Protein AF-A0A7X3BQ23-F1 (afdb_monomer)

Sequence (67 aa):
MPQSWSGKSLSQLDLRGQYNLNILGFRDYENAPLDFQFGPNDLLKPDTYIMAVINNQYLDYLVRLND

Organism: Streptococcus parasanguinis (NCBI:txid1318)

Radius of gyration: 11.6 Å; Cα contacts (8 Å, |Δi|>4): 91; chains: 1; bounding box: 24×26×29 Å

Foldseek 3Di:
DQPVQAFFFQLRVVCCVQQVKAWQAKAQDPPHDGDNPDDRGDGDHPPIDTDIDHDPVRPVVVVVSHD

Mean predicted aligned error: 3.82 Å

pLDDT: mean 88.32, std 7.02, range [55.59, 95.38]

Nearest PDB structures (foldseek):
  4gvl-assembly1_A  TM=8.216E-01  e=7.242E-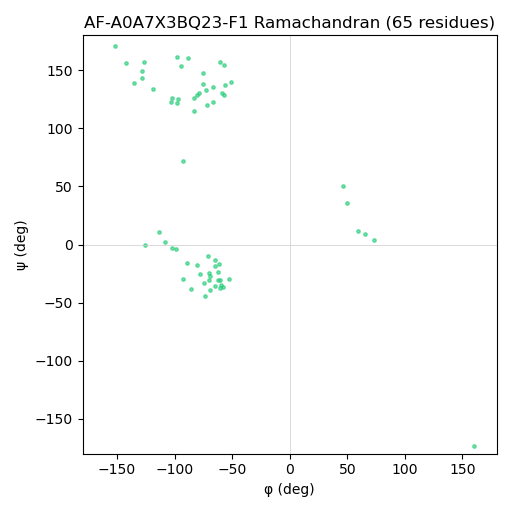03  Geobacter sulfurreducens PCA
  4gx5-assembly1_B  TM=8.397E-01  e=8.294E-03  Geobacter sulfurreducens PCA
  7b5u-assembly1_B  TM=7.542E-01  e=6.323E-03  Streptococcus agalactiae
  4gx2-assembly1_B  TM=8.439E-01  e=3.947E-02  Geobacter sulfurreducens PCA
  2fy8-assembly1_B  TM=7.502E-01  e=3.009E-02  Methanothermobacter thermautotrophicus

Secondary structure (DSSP, 8-state):
--GGGTT-BHHHHTHHHHH-EEEEEEESSTTPPPB----TTPBPPTTPEEEEEE-GGGHHHHHTT--

Solvent-accessible surface area (backbone atoms only — not comparable to full-atom values): 4101 Å² total; per-residue (Å²): 113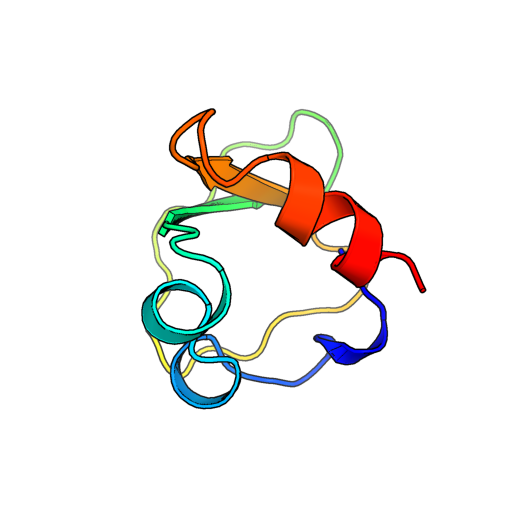,50,74,90,47,46,71,38,23,54,64,78,64,36,41,49,82,76,54,52,37,44,78,65,31,36,18,82,48,92,89,46,72,74,44,65,91,75,60,56,74,47,60,37,60,73,85,36,44,76,43,65,50,63,58,76,95,43,52,72,58,58,62,66,56,78,111

InterPro domains:
  IPR036721 Regulator of K+ conductance, C-terminal domain superfamily [G3DSA:3.30.70.1450] (1-65)
  IPR036721 Regulator of K+ conductance, C-terminal domain superfamily [SSF116726] (4-65)

Structure (mmCIF, N/CA/C/O backbone):
data_AF-A0A7X3BQ23-F1
#
_entry.id   AF-A0A7X3BQ23-F1
#
loop_
_atom_site.group_PDB
_atom_site.id
_atom_site.type_symbol
_atom_site.label_atom_id
_atom_site.label_alt_id
_atom_site.label_comp_id
_atom_site.label_asym_id
_atom_site.label_entity_id
_atom_site.label_seq_id
_atom_site.pdbx_PDB_ins_code
_atom_site.Cartn_x
_atom_site.Cartn_y
_atom_site.Cartn_z
_atom_site.occupancy
_atom_site.B_iso_or_equiv
_atom_site.auth_seq_id
_atom_site.auth_comp_id
_atom_site.auth_asym_id
_atom_site.auth_atom_id
_atom_site.pdbx_PDB_model_num
ATOM 1 N N . MET A 1 1 ? 8.206 0.979 3.807 1.00 81.44 1 MET A N 1
ATOM 2 C CA . MET A 1 1 ? 7.058 0.199 4.322 1.00 81.44 1 MET A CA 1
ATOM 3 C C . MET A 1 1 ? 7.384 -0.257 5.741 1.00 81.44 1 MET A C 1
ATOM 5 O O . MET A 1 1 ? 8.556 -0.546 5.969 1.00 81.44 1 MET A O 1
ATOM 9 N N . PRO A 1 2 ? 6.412 -0.341 6.668 1.00 86.12 2 PRO A N 1
ATOM 10 C CA . PRO A 1 2 ? 6.630 -0.948 7.983 1.00 86.12 2 PRO A CA 1
ATOM 11 C C . PRO A 1 2 ? 7.145 -2.388 7.862 1.00 86.12 2 PRO A C 1
ATOM 13 O O . PRO A 1 2 ? 6.624 -3.167 7.062 1.00 86.12 2 PRO A O 1
ATOM 16 N N . GLN A 1 3 ? 8.135 -2.776 8.671 1.00 85.81 3 GLN A N 1
ATOM 17 C CA . GLN A 1 3 ? 8.675 -4.146 8.645 1.00 85.81 3 GLN A CA 1
ATOM 18 C C . GLN A 1 3 ? 7.615 -5.196 9.012 1.00 85.81 3 GLN A C 1
ATOM 20 O O . GLN A 1 3 ? 7.622 -6.300 8.474 1.00 85.81 3 GLN A O 1
ATOM 25 N N . SER A 1 4 ? 6.647 -4.829 9.858 1.00 89.00 4 SER A N 1
ATOM 26 C CA . SER A 1 4 ? 5.530 -5.689 10.270 1.00 89.00 4 SER A CA 1
ATOM 27 C C . SER A 1 4 ? 4.622 -6.136 9.117 1.00 89.00 4 SER A C 1
ATOM 29 O O . SER A 1 4 ? 3.860 -7.091 9.276 1.00 89.00 4 SER A O 1
ATOM 31 N N . TRP A 1 5 ? 4.688 -5.465 7.963 1.00 91.25 5 TRP A N 1
ATOM 32 C CA . TRP A 1 5 ? 3.905 -5.796 6.772 1.00 91.25 5 TRP A CA 1
ATOM 33 C C . TRP A 1 5 ? 4.603 -6.803 5.855 1.00 91.25 5 TRP A C 1
ATOM 35 O O . TRP A 1 5 ? 3.949 -7.402 5.004 1.00 91.25 5 TRP A O 1
ATOM 45 N N . SER A 1 6 ? 5.911 -7.012 6.029 1.00 92.75 6 SER A N 1
ATOM 46 C CA . SER A 1 6 ? 6.686 -7.942 5.209 1.00 92.75 6 SER A CA 1
ATOM 47 C C . SER A 1 6 ? 6.119 -9.360 5.307 1.00 92.75 6 SER A C 1
ATOM 49 O O . SER A 1 6 ? 5.844 -9.864 6.398 1.00 92.75 6 SER A O 1
ATOM 51 N N . GLY A 1 7 ? 5.901 -9.997 4.155 1.00 93.69 7 GLY A N 1
ATOM 52 C CA . GLY A 1 7 ? 5.333 -11.340 4.061 1.00 93.69 7 GLY A CA 1
ATOM 53 C C . GLY A 1 7 ? 3.833 -11.439 4.356 1.00 93.69 7 GLY A C 1
ATOM 54 O O . GLY A 1 7 ? 3.303 -12.549 4.347 1.00 93.69 7 GLY A O 1
ATOM 55 N N . LYS A 1 8 ? 3.134 -10.322 4.603 1.00 94.38 8 LYS A N 1
ATOM 56 C CA . LYS A 1 8 ? 1.666 -10.282 4.706 1.00 94.38 8 LYS A CA 1
ATOM 57 C C . LYS A 1 8 ? 1.042 -9.897 3.369 1.00 94.38 8 LYS A C 1
ATOM 59 O O . LYS A 1 8 ? 1.661 -9.200 2.569 1.00 94.38 8 LYS A O 1
ATOM 64 N N . SER A 1 9 ? -0.197 -10.321 3.145 1.00 94.75 9 SER A N 1
ATOM 65 C CA . SER A 1 9 ? -1.001 -9.854 2.013 1.00 94.75 9 SER A CA 1
ATOM 66 C C . SER A 1 9 ? -1.788 -8.585 2.348 1.00 94.75 9 SER A C 1
ATOM 68 O O . SER A 1 9 ? -2.065 -8.289 3.514 1.00 94.75 9 SER A O 1
ATOM 70 N N . LEU A 1 10 ? -2.230 -7.853 1.321 1.00 92.50 10 LEU A N 1
ATOM 71 C CA . LEU A 1 10 ? -3.110 -6.691 1.503 1.00 92.50 10 LEU A CA 1
ATOM 72 C C . LEU A 1 10 ? -4.436 -7.068 2.183 1.00 92.50 10 LEU A C 1
ATOM 74 O O . LEU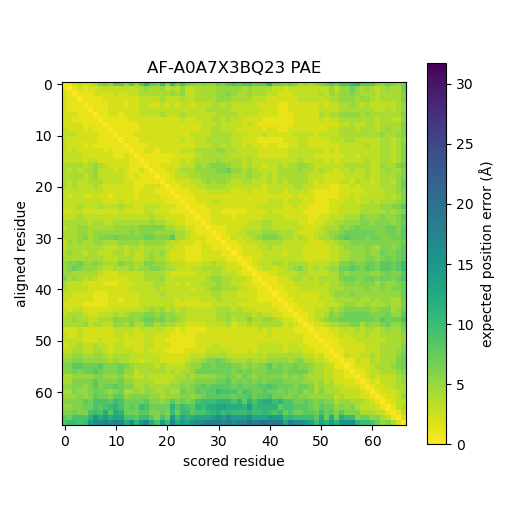 A 1 10 ? -4.948 -6.300 2.996 1.00 92.50 10 LEU A O 1
ATOM 78 N N . SER A 1 11 ? -4.966 -8.261 1.892 1.00 92.81 11 SER A N 1
ATOM 79 C CA . SER A 1 11 ? -6.167 -8.805 2.535 1.00 92.81 11 SER A CA 1
ATOM 80 C C . SER A 1 11 ? -5.981 -9.067 4.032 1.00 92.81 11 SER A C 1
ATOM 82 O O . SER A 1 11 ? -6.906 -8.837 4.802 1.00 92.81 11 SER A O 1
ATOM 84 N N . GLN A 1 12 ? -4.793 -9.502 4.462 1.00 95.38 12 GLN A N 1
ATOM 85 C CA . GLN A 1 12 ? -4.477 -9.711 5.880 1.00 95.38 12 GLN A CA 1
ATOM 86 C C . GLN A 1 12 ? -4.261 -8.402 6.638 1.00 95.38 12 GLN A C 1
ATOM 88 O O . GLN A 1 12 ? -4.538 -8.329 7.833 1.00 95.38 12 GLN A O 1
ATOM 93 N N . LEU A 1 13 ? -3.716 -7.393 5.961 1.00 92.50 13 LEU A N 1
ATOM 94 C CA . LEU A 1 13 ? -3.422 -6.096 6.562 1.00 92.50 13 LEU A CA 1
ATOM 95 C C . LEU A 1 13 ? -4.661 -5.212 6.719 1.00 92.50 13 LEU A C 1
ATOM 97 O O . LEU A 1 13 ? -4.656 -4.335 7.576 1.00 92.50 13 LEU A O 1
ATOM 101 N N . ASP A 1 14 ? -5.691 -5.417 5.892 1.00 92.31 14 ASP A N 1
ATOM 102 C CA . ASP A 1 14 ? -6.917 -4.608 5.866 1.00 92.31 14 ASP A CA 1
ATOM 103 C C . ASP A 1 14 ? -6.635 -3.092 5.904 1.00 92.31 14 ASP A C 1
ATOM 105 O O . ASP A 1 14 ? -7.171 -2.326 6.706 1.00 92.31 14 ASP A O 1
ATOM 109 N N . LEU A 1 15 ? -5.738 -2.639 5.023 1.00 90.25 15 LEU A N 1
ATOM 110 C CA . LEU A 1 15 ? -5.249 -1.255 5.024 1.00 90.25 15 LEU A CA 1
ATOM 111 C C . LEU A 1 15 ? -6.364 -0.225 4.808 1.00 90.25 15 LEU A C 1
ATOM 113 O O . LEU A 1 15 ? -6.307 0.892 5.329 1.00 90.25 15 LEU A O 1
ATOM 117 N N . ARG A 1 16 ? -7.405 -0.611 4.067 1.00 89.56 16 ARG A N 1
ATOM 118 C CA . ARG A 1 16 ? -8.579 0.228 3.848 1.00 89.56 16 ARG A CA 1
ATOM 119 C C . ARG A 1 16 ? -9.454 0.307 5.099 1.00 89.56 16 ARG A C 1
ATOM 121 O O . ARG A 1 16 ? -9.880 1.408 5.434 1.00 89.56 16 ARG A O 1
ATOM 128 N N . GLY A 1 17 ? -9.710 -0.808 5.784 1.00 89.12 17 GLY A N 1
ATOM 129 C CA . GLY A 1 17 ? -10.510 -0.819 7.010 1.00 89.12 17 GLY A CA 1
ATOM 130 C C . GLY A 1 17 ? -9.810 -0.137 8.185 1.00 89.12 17 GLY A C 1
ATOM 131 O O . GLY A 1 17 ? -10.445 0.615 8.921 1.00 89.12 17 GLY A O 1
ATOM 132 N N . GLN A 1 18 ? -8.498 -0.336 8.327 1.00 87.25 18 GLN A N 1
ATOM 133 C CA . GLN A 1 18 ? -7.736 0.171 9.472 1.00 87.25 18 GLN A CA 1
ATOM 134 C C . GLN A 1 18 ? -7.238 1.609 9.298 1.00 87.25 18 GLN A C 1
ATOM 136 O O . GLN A 1 18 ? -7.251 2.384 10.253 1.00 87.25 18 GLN A O 1
ATOM 141 N N . TYR A 1 19 ? -6.805 1.978 8.088 1.00 85.44 19 TYR A N 1
ATOM 142 C CA . TYR A 1 19 ? -6.098 3.242 7.846 1.00 85.44 19 TYR A CA 1
ATOM 143 C C . TYR A 1 19 ? -6.735 4.101 6.747 1.00 85.44 19 TYR A C 1
ATOM 145 O O . TYR A 1 19 ? -6.226 5.178 6.446 1.00 85.44 19 TYR A O 1
ATOM 153 N N . ASN A 1 20 ? -7.828 3.643 6.123 1.00 89.88 20 ASN A N 1
ATOM 154 C CA . ASN A 1 20 ? -8.403 4.247 4.915 1.00 89.88 20 ASN A CA 1
ATOM 155 C C . ASN A 1 20 ? -7.350 4.498 3.814 1.00 89.88 20 ASN A C 1
ATOM 157 O O . ASN A 1 20 ? -7.389 5.496 3.088 1.00 89.88 20 ASN A O 1
ATOM 161 N N . LEU A 1 21 ? -6.385 3.581 3.723 1.00 91.06 21 LEU A N 1
ATOM 162 C CA . LEU A 1 21 ? -5.260 3.651 2.808 1.00 91.06 21 LEU A CA 1
ATOM 163 C C . LEU A 1 21 ? -5.559 2.802 1.570 1.00 91.06 21 LEU A C 1
ATOM 165 O O . LEU A 1 21 ? -5.792 1.597 1.674 1.00 91.06 21 LEU A O 1
ATOM 169 N N . ASN A 1 22 ? -5.538 3.426 0.392 1.00 91.19 22 ASN A N 1
ATOM 170 C CA . ASN A 1 22 ? -5.714 2.735 -0.883 1.00 91.19 22 ASN A CA 1
ATOM 171 C C . ASN A 1 22 ? -4.360 2.569 -1.567 1.00 91.19 22 ASN A C 1
ATOM 173 O O . ASN A 1 22 ? -3.678 3.557 -1.835 1.00 91.19 22 ASN A O 1
ATOM 177 N N . ILE A 1 23 ? -3.980 1.330 -1.863 1.00 92.19 23 ILE A N 1
ATOM 178 C CA . ILE A 1 23 ? -2.726 1.035 -2.558 1.00 92.19 23 ILE A CA 1
ATOM 179 C C . ILE A 1 23 ? -2.917 1.255 -4.057 1.00 92.19 23 ILE A C 1
ATOM 181 O O . ILE A 1 23 ? -3.866 0.743 -4.645 1.00 92.19 23 ILE A O 1
ATOM 185 N N . LEU A 1 24 ? -2.019 2.030 -4.662 1.00 93.19 24 LEU A N 1
ATOM 186 C CA . LEU A 1 24 ? -1.976 2.267 -6.105 1.00 93.19 24 LEU A CA 1
ATOM 187 C C . LEU A 1 24 ? -1.045 1.292 -6.824 1.00 93.19 24 LEU A C 1
ATOM 189 O O . LEU A 1 24 ? -1.256 0.999 -7.996 1.00 93.19 24 LEU A O 1
ATOM 193 N N . GLY A 1 25 ? -0.002 0.830 -6.136 1.00 93.31 25 GLY A N 1
ATOM 194 C CA . GLY A 1 25 ? 0.972 -0.095 -6.692 1.00 93.31 25 GLY A CA 1
ATOM 195 C C . GLY A 1 25 ? 2.287 -0.104 -5.932 1.00 93.31 25 GLY A C 1
ATOM 196 O O . GLY A 1 25 ? 2.440 0.542 -4.888 1.00 93.31 25 GLY A O 1
ATOM 197 N N . PHE A 1 26 ? 3.239 -0.830 -6.500 1.00 93.75 26 PHE A N 1
ATOM 198 C CA . PHE A 1 26 ? 4.525 -1.135 -5.895 1.00 93.75 26 PHE A CA 1
ATOM 199 C C . PHE A 1 26 ? 5.685 -0.761 -6.817 1.00 93.75 26 PHE A C 1
ATOM 201 O O . PHE A 1 26 ? 5.523 -0.660 -8.030 1.00 93.75 26 PHE A O 1
ATOM 208 N N . ARG A 1 27 ? 6.867 -0.537 -6.247 1.00 93.19 27 ARG A N 1
ATOM 209 C CA . ARG A 1 27 ? 8.119 -0.379 -6.994 1.00 93.19 27 ARG A CA 1
ATOM 210 C C . ARG A 1 27 ? 9.220 -1.186 -6.322 1.00 93.19 27 ARG A C 1
ATOM 212 O O . ARG A 1 27 ? 9.346 -1.151 -5.098 1.00 93.19 27 ARG A O 1
ATOM 219 N N . ASP A 1 28 ? 10.042 -1.840 -7.134 1.00 89.44 28 ASP A N 1
ATOM 220 C CA . ASP A 1 28 ? 11.186 -2.621 -6.647 1.00 89.44 28 ASP A CA 1
ATOM 221 C C . ASP A 1 28 ? 12.303 -1.730 -6.081 1.00 89.44 28 ASP A C 1
ATOM 223 O O . ASP A 1 28 ? 13.024 -2.127 -5.173 1.00 89.44 28 ASP A O 1
ATOM 227 N N . TYR A 1 29 ? 12.453 -0.515 -6.613 1.00 89.31 29 TYR A N 1
ATOM 228 C CA . TYR A 1 29 ? 13.440 0.469 -6.170 1.00 89.31 29 TYR A CA 1
ATOM 229 C C . TYR A 1 29 ? 12.949 1.896 -6.447 1.00 89.31 29 TYR A C 1
ATOM 231 O O . TYR A 1 29 ? 11.936 2.119 -7.122 1.00 89.31 29 TYR A O 1
ATOM 239 N N . GLU A 1 30 ? 13.666 2.886 -5.917 1.00 86.69 30 GLU A N 1
ATOM 240 C CA . GLU A 1 30 ? 13.329 4.296 -6.103 1.00 86.69 30 GLU A CA 1
ATOM 241 C C . GLU A 1 30 ? 13.275 4.665 -7.599 1.00 86.69 30 GLU A C 1
ATOM 243 O O . GLU A 1 30 ? 14.202 4.398 -8.359 1.00 86.69 30 GLU A O 1
ATOM 248 N N . ASN A 1 31 ? 12.174 5.287 -8.032 1.00 88.81 31 ASN A N 1
ATOM 249 C CA . ASN A 1 31 ? 11.892 5.656 -9.431 1.00 88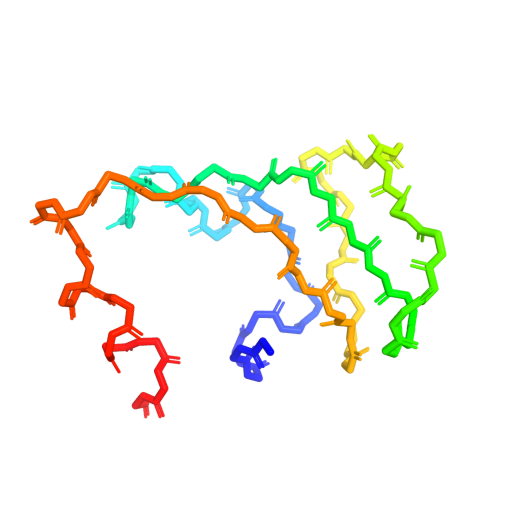.81 31 ASN A CA 1
ATOM 250 C C . ASN A 1 31 ? 11.713 4.498 -10.433 1.00 88.81 31 ASN A C 1
ATOM 252 O O . ASN A 1 31 ? 11.584 4.762 -11.630 1.00 88.81 31 ASN A O 1
ATOM 256 N N . ALA A 1 32 ? 11.635 3.240 -9.985 1.00 93.19 32 ALA A N 1
ATOM 257 C CA . ALA A 1 32 ? 11.235 2.139 -10.861 1.00 93.19 32 ALA A CA 1
ATOM 258 C C . ALA A 1 32 ? 9.806 2.351 -11.418 1.00 93.19 32 ALA A C 1
ATOM 260 O O . ALA A 1 32 ? 9.000 3.068 -10.801 1.00 93.19 32 ALA A O 1
ATOM 261 N N . PRO A 1 33 ? 9.458 1.732 -12.564 1.00 93.69 33 PRO A N 1
ATOM 262 C CA . PRO A 1 33 ? 8.082 1.702 -13.047 1.00 93.69 33 PRO A CA 1
ATOM 263 C C . PRO A 1 33 ? 7.127 1.217 -11.953 1.00 93.69 33 PRO A C 1
ATOM 265 O O . PRO A 1 33 ? 7.461 0.318 -11.184 1.00 93.69 33 PRO A O 1
ATOM 268 N N . LEU A 1 34 ? 5.949 1.838 -11.868 1.00 93.75 34 LEU A N 1
ATOM 269 C CA . LEU A 1 34 ? 4.923 1.403 -10.926 1.00 93.75 34 LEU A CA 1
ATOM 270 C C . LEU A 1 34 ? 4.333 0.077 -11.408 1.00 93.75 34 LEU A C 1
ATOM 272 O O . LEU A 1 34 ? 3.743 0.024 -12.488 1.00 93.75 34 LEU A O 1
ATOM 276 N N . ASP A 1 35 ? 4.453 -0.956 -10.587 1.00 91.62 35 ASP A N 1
ATOM 277 C CA . ASP A 1 35 ? 3.729 -2.203 -10.760 1.00 91.62 35 ASP A CA 1
ATOM 278 C C . ASP A 1 35 ? 2.320 -2.070 -10.169 1.00 91.62 35 ASP A C 1
ATOM 280 O O . ASP A 1 35 ? 2.138 -1.870 -8.965 1.00 91.62 35 ASP A O 1
ATOM 284 N N . PHE A 1 36 ? 1.321 -2.148 -11.042 1.00 90.06 36 PHE A N 1
ATOM 285 C CA . PHE A 1 36 ? -0.101 -2.116 -10.701 1.00 90.06 36 PHE A CA 1
ATOM 286 C C . PHE A 1 36 ? -0.771 -3.490 -10.868 1.00 90.06 36 PHE A C 1
ATOM 288 O O . PHE A 1 36 ? -1.980 -3.611 -10.673 1.00 90.06 36 PHE A O 1
ATOM 295 N N . GLN A 1 37 ? -0.011 -4.527 -11.236 1.00 89.50 37 GLN A N 1
ATOM 296 C CA . GLN A 1 37 ? -0.505 -5.893 -11.384 1.00 89.50 37 GLN A CA 1
ATOM 297 C C . GLN A 1 37 ? -0.305 -6.663 -10.079 1.00 89.50 37 GLN A C 1
ATOM 299 O O . GLN A 1 37 ? 0.535 -7.549 -9.982 1.00 89.50 37 GLN A O 1
ATOM 304 N N . PHE A 1 38 ? -1.108 -6.321 -9.074 1.00 90.12 38 PHE A N 1
ATOM 305 C CA . PHE A 1 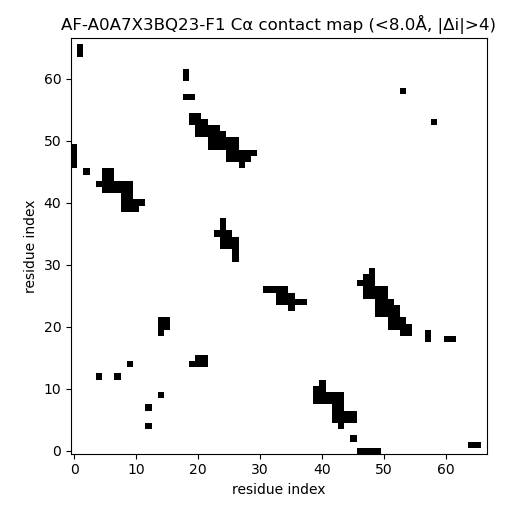38 ? -1.109 -7.003 -7.785 1.00 90.12 38 PHE A CA 1
ATOM 306 C C . PHE A 1 38 ? -2.520 -7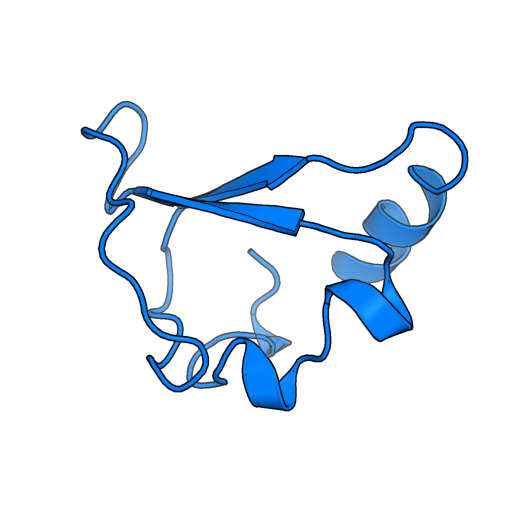.438 -7.389 1.00 90.12 38 PHE A C 1
ATOM 308 O O . PHE A 1 38 ? -3.515 -6.750 -7.630 1.00 90.12 38 PHE A O 1
ATOM 315 N N . GLY A 1 39 ? -2.601 -8.600 -6.759 1.00 90.88 39 GLY A N 1
ATOM 316 C CA . GLY A 1 39 ? -3.797 -9.153 -6.156 1.00 90.88 39 GLY A CA 1
ATOM 317 C C . GLY A 1 39 ? -3.858 -8.897 -4.648 1.00 90.88 39 GLY A C 1
ATOM 318 O O . GLY A 1 39 ? -2.843 -8.666 -3.990 1.00 90.88 39 GLY A O 1
ATOM 319 N N . PRO A 1 40 ? -5.050 -9.008 -4.039 1.00 90.56 40 PRO A N 1
ATOM 320 C CA . PRO A 1 40 ? -5.220 -8.809 -2.600 1.00 90.56 40 PRO A CA 1
ATOM 321 C C . PRO A 1 40 ? -4.483 -9.853 -1.746 1.00 90.56 40 PRO A C 1
ATOM 323 O O . PRO A 1 40 ? -4.261 -9.615 -0.562 1.00 90.56 40 PRO A O 1
ATOM 326 N N . ASN A 1 41 ? -4.116 -10.997 -2.330 1.00 93.88 41 ASN A N 1
ATOM 327 C CA . ASN A 1 41 ? -3.454 -12.112 -1.650 1.00 93.88 41 ASN A CA 1
ATOM 328 C C . ASN A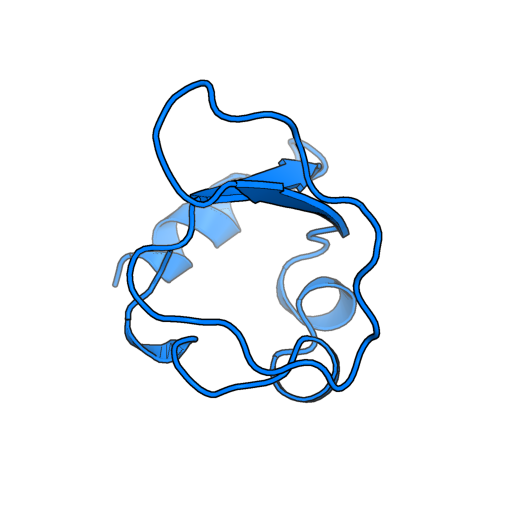 1 41 ? -1.950 -12.187 -1.933 1.00 93.88 41 ASN A C 1
ATOM 330 O O . ASN A 1 41 ? -1.279 -13.046 -1.361 1.00 93.88 41 ASN A O 1
ATOM 334 N N . ASP A 1 42 ? -1.426 -11.307 -2.787 1.00 91.38 42 ASP A N 1
ATOM 335 C CA . ASP A 1 42 ? 0.002 -11.266 -3.064 1.00 91.38 42 ASP A CA 1
ATOM 336 C C . ASP A 1 42 ? 0.747 -10.822 -1.809 1.00 91.38 42 ASP A C 1
ATOM 338 O O . ASP A 1 42 ? 0.325 -9.902 -1.100 1.00 91.38 42 ASP A O 1
ATOM 342 N N . LEU A 1 43 ? 1.843 -11.517 -1.511 1.00 93.12 43 LEU A N 1
ATOM 343 C CA . LEU A 1 43 ? 2.645 -11.233 -0.331 1.00 93.12 43 LEU A CA 1
ATOM 344 C C . LEU A 1 43 ? 3.532 -10.021 -0.595 1.00 93.12 43 LEU A C 1
ATOM 346 O O . LEU A 1 43 ? 4.263 -9.974 -1.588 1.00 93.12 43 LEU A O 1
ATOM 350 N N . LEU A 1 44 ? 3.506 -9.068 0.332 1.00 91.69 44 LEU A N 1
ATOM 351 C CA . LEU A 1 44 ? 4.383 -7.911 0.283 1.00 91.69 44 LEU A CA 1
ATOM 352 C C . LEU A 1 44 ? 5.830 -8.354 0.479 1.00 91.69 44 LEU A C 1
ATOM 354 O O . LEU A 1 44 ? 6.184 -8.967 1.491 1.00 91.69 44 LEU A O 1
ATOM 358 N N . LYS A 1 45 ? 6.671 -8.031 -0.502 1.00 89.69 45 LYS A N 1
ATOM 359 C CA . LYS A 1 45 ? 8.102 -8.299 -0.431 1.00 89.69 45 LYS A CA 1
ATOM 360 C C . LYS A 1 45 ? 8.775 -7.286 0.505 1.00 89.69 45 LYS A C 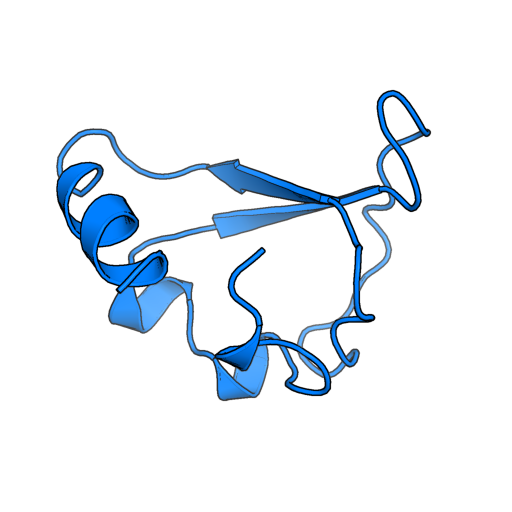1
ATOM 362 O O . LYS A 1 45 ? 8.341 -6.129 0.572 1.00 89.69 45 LYS A O 1
ATOM 367 N N . PRO A 1 46 ? 9.840 -7.691 1.215 1.00 86.81 46 PRO A N 1
ATOM 368 C CA . PRO A 1 46 ? 10.677 -6.741 1.935 1.00 86.81 46 PRO A CA 1
ATOM 369 C C . PRO A 1 46 ? 11.233 -5.685 0.970 1.00 86.81 46 PRO A C 1
ATOM 371 O O . PRO A 1 46 ? 11.330 -5.918 -0.235 1.00 86.81 46 PRO A O 1
ATOM 374 N N . ASP A 1 47 ? 11.547 -4.510 1.513 1.00 84.88 47 ASP A N 1
ATOM 375 C CA . ASP A 1 47 ? 12.204 -3.398 0.807 1.00 84.88 47 ASP A CA 1
ATOM 376 C C . ASP A 1 47 ? 11.459 -2.844 -0.423 1.00 84.88 47 ASP A C 1
ATOM 378 O O . ASP A 1 47 ? 11.980 -2.006 -1.155 1.00 84.88 47 ASP A O 1
ATOM 382 N N . THR A 1 48 ? 10.198 -3.237 -0.617 1.00 87.88 48 THR A N 1
ATOM 383 C CA . THR A 1 48 ? 9.341 -2.698 -1.677 1.00 87.88 48 THR A CA 1
ATOM 384 C C . THR A 1 48 ? 8.843 -1.300 -1.321 1.00 87.88 48 THR A C 1
ATOM 386 O O . THR A 1 48 ? 8.402 -1.018 -0.198 1.00 87.88 48 THR A O 1
ATOM 389 N N . TYR A 1 49 ? 8.850 -0.417 -2.314 1.00 91.38 49 TYR A N 1
ATOM 390 C CA . TYR A 1 49 ? 8.239 0.900 -2.219 1.00 91.38 49 TYR A CA 1
ATOM 391 C C . TYR A 1 49 ? 6.744 0.779 -2.508 1.00 91.38 49 TYR A C 1
ATOM 393 O O . TYR A 1 49 ? 6.342 0.273 -3.553 1.00 91.38 49 TYR A O 1
ATOM 401 N N . ILE A 1 50 ? 5.916 1.269 -1.587 1.00 91.06 50 ILE A N 1
ATOM 402 C CA . ILE A 1 50 ? 4.460 1.274 -1.732 1.00 91.06 50 ILE A CA 1
ATOM 403 C C . ILE A 1 50 ? 4.011 2.674 -2.128 1.00 91.06 50 ILE A C 1
ATOM 405 O O . ILE A 1 50 ? 4.293 3.637 -1.415 1.00 91.06 50 ILE A O 1
ATOM 409 N N . MET A 1 51 ? 3.262 2.775 -3.223 1.00 92.56 51 MET A N 1
ATOM 410 C CA . MET A 1 51 ? 2.520 3.984 -3.565 1.00 92.56 51 MET A CA 1
ATOM 411 C C . MET A 1 51 ? 1.079 3.824 -3.102 1.00 92.56 51 MET A C 1
ATOM 413 O O . MET A 1 51 ? 0.397 2.865 -3.465 1.00 92.56 51 MET A O 1
ATOM 417 N N . ALA A 1 52 ? 0.607 4.774 -2.304 1.00 92.19 52 ALA A N 1
ATOM 418 C CA . ALA A 1 52 ? -0.729 4.743 -1.739 1.00 92.19 52 ALA A CA 1
ATOM 419 C C . ALA A 1 52 ? -1.343 6.143 -1.685 1.00 92.19 52 ALA A C 1
ATOM 421 O O . ALA A 1 52 ? -0.634 7.148 -1.657 1.00 92.19 52 ALA A O 1
ATOM 422 N N . VAL A 1 53 ? -2.671 6.192 -1.656 1.00 92.56 53 VAL A N 1
ATOM 423 C CA . VAL A 1 53 ? -3.454 7.414 -1.474 1.00 92.56 53 VAL A CA 1
ATOM 424 C C . VAL A 1 53 ? -4.269 7.283 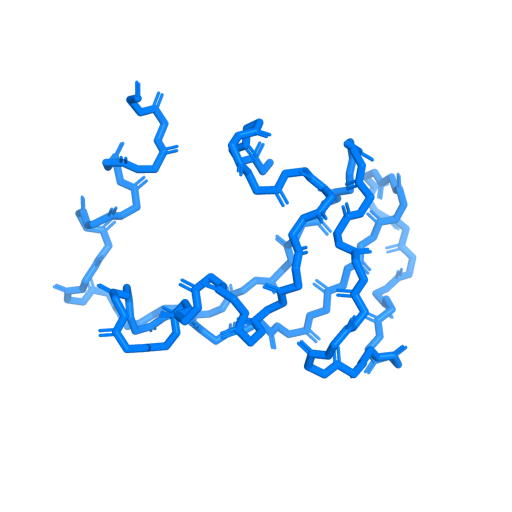-0.202 1.00 92.56 53 VAL A C 1
ATOM 426 O O . VAL A 1 53 ? -4.931 6.270 0.034 1.00 92.56 53 VAL A O 1
ATOM 429 N N . ILE A 1 54 ? -4.240 8.343 0.596 1.00 90.94 54 ILE A N 1
ATOM 430 C CA . ILE A 1 54 ? -5.018 8.486 1.819 1.00 90.94 54 ILE A CA 1
ATOM 431 C C . ILE A 1 54 ? -5.769 9.815 1.777 1.00 90.94 54 ILE A C 1
ATOM 433 O O . ILE A 1 54 ? -5.300 10.792 1.190 1.00 90.94 54 ILE A O 1
ATOM 437 N N . ASN A 1 55 ? -6.941 9.868 2.405 1.00 88.25 55 ASN A N 1
ATOM 438 C CA . ASN A 1 55 ? -7.591 11.148 2.660 1.00 88.25 55 ASN A CA 1
ATOM 439 C C . ASN A 1 55 ? -6.823 11.887 3.769 1.00 88.25 55 ASN A C 1
ATOM 441 O O . ASN A 1 55 ? -6.525 11.305 4.810 1.00 88.25 55 ASN A O 1
ATOM 445 N N . ASN A 1 56 ? -6.540 13.173 3.550 1.00 86.88 56 ASN A N 1
ATOM 446 C CA . ASN A 1 56 ? -5.767 14.020 4.458 1.00 86.88 56 ASN A CA 1
ATOM 447 C C . ASN A 1 56 ? -6.287 14.012 5.909 1.00 86.88 56 ASN A C 1
ATOM 449 O O . ASN A 1 56 ? -5.502 14.127 6.841 1.00 86.88 56 ASN A O 1
ATOM 453 N N . GLN A 1 57 ? -7.592 13.802 6.121 1.00 88.06 57 GLN A N 1
ATOM 454 C CA . GLN A 1 57 ? -8.176 13.703 7.466 1.00 88.06 57 GLN A CA 1
ATOM 455 C C . GLN A 1 57 ? -7.682 12.494 8.288 1.00 88.06 57 GLN A C 1
ATOM 457 O O . GLN A 1 57 ? -7.917 12.443 9.490 1.00 88.06 57 GLN A O 1
ATOM 462 N N . TYR A 1 58 ? -7.021 11.522 7.651 1.00 85.12 58 TYR A N 1
ATOM 463 C CA . TYR A 1 58 ? -6.459 10.324 8.286 1.00 85.12 58 TYR A CA 1
ATOM 464 C C . TYR A 1 58 ? -4.926 10.289 8.241 1.00 85.12 58 TYR A C 1
ATOM 466 O O . TYR A 1 58 ? -4.332 9.260 8.558 1.00 85.12 58 TYR A O 1
ATOM 474 N N . LEU A 1 59 ? -4.272 11.389 7.850 1.00 83.75 59 LEU A N 1
ATOM 475 C CA . LEU A 1 59 ? -2.817 11.435 7.696 1.00 83.75 59 LEU A CA 1
ATOM 476 C C . LEU A 1 59 ? -2.083 11.070 9.000 1.00 83.75 59 LEU A C 1
ATOM 478 O O . LEU A 1 59 ? -1.097 10.337 8.961 1.00 83.75 59 LEU A O 1
ATOM 482 N N . ASP A 1 60 ? -2.619 11.480 10.152 1.00 84.50 60 ASP A N 1
ATOM 483 C CA . ASP A 1 60 ? -2.053 11.185 11.476 1.00 84.50 60 ASP A CA 1
ATOM 484 C C . ASP A 1 60 ? -2.000 9.682 11.795 1.00 84.50 60 ASP A C 1
ATOM 486 O O . ASP A 1 60 ? -1.179 9.239 12.598 1.00 84.50 60 ASP A O 1
ATOM 490 N N . TYR A 1 61 ? -2.843 8.860 11.162 1.00 81.94 61 TYR A N 1
ATOM 491 C CA . TYR A 1 61 ? -2.796 7.410 11.353 1.00 81.94 61 TYR A CA 1
ATOM 492 C C . TYR A 1 61 ? -1.553 6.785 10.722 1.00 81.94 61 TYR A C 1
ATOM 494 O O . TYR A 1 61 ? -1.107 5.741 11.193 1.00 81.94 61 TYR A O 1
ATOM 502 N N . LEU A 1 62 ? -0.955 7.433 9.714 1.00 77.81 62 LEU A N 1
ATOM 503 C CA . LEU A 1 62 ? 0.299 6.970 9.122 1.00 77.81 62 LEU A CA 1
ATOM 504 C C . LEU A 1 62 ? 1.485 7.134 10.073 1.00 77.81 62 LEU A C 1
ATOM 506 O O . LEU A 1 62 ? 2.426 6.353 9.989 1.00 77.81 62 LEU A O 1
ATOM 510 N N . VAL A 1 63 ? 1.436 8.090 11.006 1.00 74.38 63 VAL A N 1
ATOM 511 C CA . VAL A 1 63 ? 2.487 8.252 12.026 1.00 74.38 63 VAL A CA 1
ATOM 512 C C . VAL A 1 63 ? 2.595 6.985 12.880 1.00 74.38 63 VAL A C 1
ATOM 514 O O . VAL A 1 63 ? 3.696 6.520 13.145 1.00 74.38 63 VAL A O 1
ATOM 517 N N . ARG A 1 64 ? 1.456 6.347 13.185 1.00 71.75 64 ARG A N 1
ATOM 518 C CA . ARG A 1 64 ? 1.382 5.091 13.953 1.00 71.75 64 ARG A CA 1
ATOM 519 C C . ARG A 1 64 ? 1.892 3.861 13.197 1.00 71.75 64 ARG A C 1
ATOM 521 O O . ARG A 1 64 ? 1.973 2.792 13.785 1.00 71.75 64 ARG A O 1
ATOM 528 N N . LEU A 1 65 ? 2.162 3.966 11.893 1.00 73.25 65 LEU A N 1
ATOM 529 C CA . LEU A 1 65 ? 2.717 2.858 11.105 1.00 73.25 65 LEU A CA 1
ATOM 530 C C . LEU A 1 65 ? 4.233 2.710 11.276 1.00 73.25 65 LEU A C 1
ATOM 532 O O . LEU A 1 65 ? 4.777 1.674 10.900 1.00 73.25 65 LEU A O 1
ATOM 536 N N . ASN A 1 66 ? 4.900 3.748 11.785 1.00 64.12 66 ASN A N 1
ATOM 537 C CA . ASN A 1 66 ? 6.345 3.774 12.011 1.00 64.12 66 ASN A CA 1
ATOM 538 C C . ASN A 1 66 ? 6.748 3.471 13.465 1.00 64.12 66 ASN A C 1
ATOM 540 O O . ASN A 1 66 ? 7.950 3.402 13.727 1.00 64.12 66 ASN A O 1
ATOM 544 N N . ASP A 1 67 ? 5.775 3.303 14.365 1.00 55.59 67 ASP A N 1
ATOM 545 C CA . ASP A 1 67 ? 5.973 2.860 15.753 1.00 55.59 67 ASP A CA 1
ATOM 546 C C . ASP A 1 67 ? 6.002 1.322 15.844 1.00 55.59 67 ASP A C 1
ATOM 548 O O . ASP A 1 67 ? 6.806 0.792 16.647 1.00 55.59 67 ASP A O 1
#